Protein AF-A0A5Q2N3Y7-F1 (afdb_monomer_lite)

Organism: NCBI:txid356322

Secondary structure (DSSP, 8-state):
---TTHHHHHHHHHHHHHHHHHHHHHHHHHHHHHHHHHTT----HHHHHHHHHHH-TTS-TT---EEEETTEEEESSS------S------PPPP-

pLDDT: mean 83.98, std 19.2, range [38.09, 98.44]

Foldseek 3Di:
DPPPPVVVVVVVVVVVLLVQLVVLQQVLLVVVVVVCVVVVHDDDQVVVVVSCVVRVPPSGVVPFDWDQDPSGIATPVHGDDPPDDDDDDDDDDDDD

Sequence (96 aa):
MISIAVPTYLSFAEKIKEKACRNNCFQLEKRYEADLLLENAQHSQDRFLNFLYDYGEDICPSGGQVMYLNGQVHCNAHPIEDVGGSDGESGGVPVL

Radius of gyration: 17.52 Å; chains: 1; bounding box: 44×39×45 Å

Structure (mmCIF, N/CA/C/O backbone):
data_AF-A0A5Q2N3Y7-F1
#
_entry.id   AF-A0A5Q2N3Y7-F1
#
loop_
_atom_site.group_PDB
_atom_site.id
_atom_site.type_symbol
_atom_site.label_atom_id
_atom_site.label_alt_id
_atom_site.label_comp_id
_atom_site.label_asym_id
_atom_site.label_entity_id
_atom_site.label_seq_id
_atom_site.pdbx_PDB_ins_code
_atom_site.Cartn_x
_atom_site.Cartn_y
_atom_site.Cartn_z
_atom_site.occupancy
_atom_site.B_iso_or_equiv
_atom_site.auth_seq_id
_atom_site.auth_comp_id
_atom_site.auth_asym_id
_atom_site.auth_atom_id
_atom_site.pdbx_PDB_model_num
ATOM 1 N N . MET A 1 1 ? 31.096 1.639 -32.305 1.00 50.81 1 MET A N 1
ATOM 2 C CA . MET A 1 1 ? 31.107 2.233 -30.953 1.00 50.81 1 MET A CA 1
ATOM 3 C C . MET A 1 1 ? 30.471 1.233 -30.010 1.00 50.81 1 MET A C 1
ATOM 5 O O . MET A 1 1 ? 29.298 0.936 -30.177 1.00 50.81 1 MET A O 1
ATOM 9 N N . ILE A 1 2 ? 31.249 0.640 -29.107 1.00 54.56 2 ILE A N 1
ATOM 10 C CA . ILE A 1 2 ? 30.710 -0.240 -28.066 1.00 54.56 2 ILE A CA 1
ATOM 11 C C . ILE A 1 2 ? 30.254 0.687 -26.938 1.00 54.56 2 ILE A C 1
ATOM 13 O O . ILE A 1 2 ? 31.074 1.388 -26.349 1.00 54.56 2 ILE A O 1
ATOM 17 N N . SER A 1 3 ? 28.941 0.767 -26.711 1.00 54.22 3 SER A N 1
ATOM 18 C CA . SER A 1 3 ? 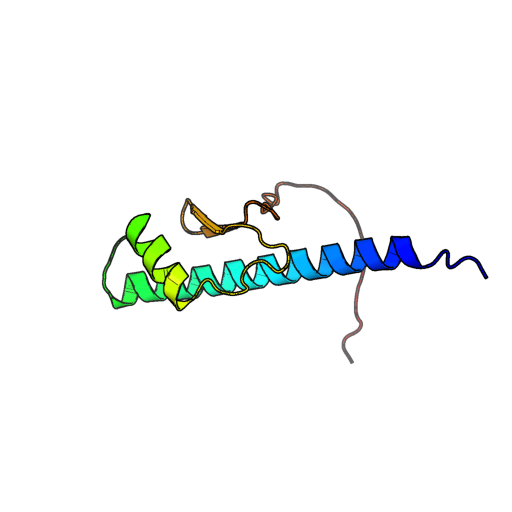28.349 1.598 -25.659 1.00 54.22 3 SER A CA 1
ATOM 19 C C . SER A 1 3 ? 28.698 1.037 -24.285 1.00 54.22 3 SER A C 1
ATOM 21 O O . SER A 1 3 ? 28.049 0.125 -23.788 1.00 54.22 3 SER A O 1
ATOM 23 N N . ILE A 1 4 ? 29.707 1.625 -23.652 1.00 54.47 4 ILE A N 1
ATOM 24 C CA . ILE A 1 4 ? 30.123 1.329 -22.271 1.00 54.47 4 ILE A CA 1
ATOM 25 C C . ILE A 1 4 ? 29.237 2.043 -21.227 1.00 54.47 4 ILE A C 1
ATOM 27 O O . ILE A 1 4 ? 29.451 1.899 -20.031 1.00 54.47 4 ILE A O 1
ATOM 31 N N . ALA A 1 5 ? 28.229 2.805 -21.670 1.00 57.38 5 ALA A N 1
ATOM 32 C CA . ALA A 1 5 ? 27.334 3.595 -20.816 1.00 57.38 5 ALA A CA 1
ATOM 33 C C . ALA A 1 5 ? 26.110 2.820 -20.280 1.00 57.38 5 ALA A C 1
ATOM 35 O O . ALA A 1 5 ? 25.340 3.349 -19.486 1.00 57.38 5 ALA A O 1
ATOM 36 N N . VAL A 1 6 ? 25.902 1.577 -20.726 1.00 60.38 6 VAL A N 1
ATOM 37 C CA . VAL A 1 6 ? 24.726 0.767 -20.358 1.00 60.38 6 VAL A CA 1
ATOM 38 C C . VAL A 1 6 ? 24.713 0.339 -18.877 1.00 60.38 6 VAL A C 1
ATOM 40 O O . VAL A 1 6 ? 23.651 0.443 -18.262 1.00 60.38 6 VAL A O 1
ATOM 43 N N . PRO A 1 7 ? 25.833 -0.092 -18.253 1.00 62.19 7 PRO A N 1
ATOM 44 C CA . PRO A 1 7 ? 25.799 -0.595 -16.876 1.00 62.19 7 PRO A CA 1
ATOM 45 C C . PRO A 1 7 ? 25.429 0.484 -15.853 1.00 62.19 7 PRO A C 1
ATOM 47 O O . PRO A 1 7 ? 24.659 0.233 -14.932 1.00 62.19 7 PRO A O 1
ATOM 50 N N . THR A 1 8 ? 25.942 1.705 -16.030 1.00 65.88 8 THR A N 1
ATOM 51 C CA . THR A 1 8 ? 25.729 2.809 -15.083 1.00 65.88 8 THR A CA 1
ATOM 52 C C . THR A 1 8 ? 24.286 3.304 -15.083 1.00 65.88 8 THR A C 1
ATOM 54 O O . THR A 1 8 ? 23.757 3.653 -14.028 1.00 65.88 8 THR A O 1
ATOM 57 N N . TYR A 1 9 ? 23.624 3.293 -16.245 1.00 71.44 9 TYR A N 1
ATOM 58 C CA . TYR A 1 9 ? 22.211 3.652 -16.356 1.00 71.44 9 TYR A CA 1
ATOM 59 C C . TYR A 1 9 ? 21.302 2.658 -15.622 1.00 71.44 9 TYR A C 1
ATOM 61 O O . TYR A 1 9 ? 20.360 3.080 -14.953 1.00 71.44 9 TYR A O 1
ATOM 69 N N . LEU A 1 10 ? 21.605 1.356 -15.689 1.00 77.44 10 LEU A N 1
ATOM 70 C CA . LEU A 1 10 ? 20.831 0.321 -14.995 1.00 77.44 10 LEU A CA 1
ATOM 71 C C . LEU A 1 10 ? 20.874 0.511 -13.474 1.00 77.44 10 LEU A C 1
ATOM 73 O O . LEU A 1 10 ? 19.822 0.589 -12.844 1.00 77.44 10 LEU A O 1
ATOM 77 N N . SER A 1 11 ? 22.064 0.711 -12.901 1.00 81.56 11 SER A N 1
ATOM 78 C CA . SER A 1 11 ? 22.205 0.950 -11.458 1.00 81.56 11 SER A CA 1
ATOM 79 C C . SER A 1 11 ? 21.524 2.244 -11.000 1.00 81.56 11 SER A C 1
ATOM 81 O O . SER A 1 11 ? 21.002 2.325 -9.889 1.00 81.56 11 SER A O 1
ATOM 83 N N . PHE A 1 12 ? 21.514 3.281 -11.841 1.00 87.88 12 PHE A N 1
ATOM 84 C CA . PHE A 1 12 ? 20.801 4.519 -11.531 1.00 87.88 12 PHE A CA 1
ATOM 85 C C . PHE A 1 12 ? 19.279 4.328 -11.570 1.00 87.88 12 PHE A C 1
ATOM 87 O O . PHE A 1 12 ? 18.573 4.804 -10.680 1.00 87.88 12 PHE A O 1
ATOM 94 N N . ALA A 1 13 ? 18.776 3.595 -12.566 1.00 89.00 13 ALA A N 1
ATOM 95 C CA . ALA A 1 13 ? 17.361 3.265 -12.672 1.00 89.00 13 ALA A CA 1
ATOM 96 C C . ALA A 1 13 ? 16.877 2.453 -11.459 1.00 89.00 13 ALA A C 1
ATOM 98 O O . ALA A 1 13 ? 15.812 2.749 -10.921 1.00 89.00 13 ALA A O 1
ATOM 99 N N . GLU A 1 14 ? 17.665 1.486 -10.985 1.00 89.75 14 GLU A N 1
ATOM 100 C CA . GLU A 1 14 ? 17.363 0.707 -9.776 1.00 89.75 14 GLU A CA 1
ATOM 101 C C . GLU A 1 14 ? 17.230 1.600 -8.536 1.00 89.75 14 GLU A C 1
ATOM 103 O O . GLU A 1 14 ? 16.204 1.551 -7.858 1.00 89.75 14 GLU A O 1
ATOM 108 N N . LYS A 1 15 ? 18.185 2.511 -8.304 1.00 90.94 15 LYS A N 1
ATOM 109 C CA . LYS A 1 15 ? 18.122 3.469 -7.183 1.00 90.94 15 LYS A CA 1
ATOM 110 C C . LYS A 1 15 ? 16.892 4.377 -7.237 1.00 90.94 15 LYS A C 1
ATOM 112 O O . LYS A 1 15 ? 16.321 4.717 -6.199 1.00 90.94 15 LYS A O 1
ATOM 117 N N . ILE A 1 16 ? 16.469 4.789 -8.436 1.00 93.75 16 ILE A N 1
ATOM 118 C CA . ILE A 1 16 ? 15.238 5.576 -8.602 1.00 93.75 16 ILE A CA 1
ATOM 119 C C . ILE A 1 16 ? 14.015 4.747 -8.211 1.00 93.75 16 ILE A C 1
ATOM 121 O O . ILE A 1 16 ? 13.170 5.247 -7.467 1.00 93.75 16 ILE A O 1
ATOM 125 N N . LYS A 1 17 ? 13.919 3.495 -8.676 1.00 94.81 17 LYS A N 1
ATOM 126 C CA . LYS A 1 17 ? 12.805 2.598 -8.329 1.00 94.81 17 LYS A CA 1
ATOM 127 C C . LYS A 1 17 ? 12.733 2.349 -6.827 1.00 94.81 17 LYS A C 1
ATOM 129 O O . LYS A 1 17 ? 11.647 2.398 -6.260 1.00 94.81 17 LYS A O 1
ATOM 134 N N . GLU A 1 18 ? 13.878 2.153 -6.185 1.00 95.06 18 GLU A N 1
ATOM 135 C CA . GLU A 1 18 ? 13.991 1.965 -4.739 1.00 95.06 18 GLU A CA 1
ATOM 136 C C . GLU A 1 18 ? 13.513 3.209 -3.969 1.00 95.06 18 GLU A C 1
ATOM 138 O O . GLU A 1 18 ? 12.693 3.113 -3.054 1.00 95.06 18 GLU A O 1
ATOM 143 N N . LYS A 1 19 ? 13.952 4.408 -4.381 1.00 95.06 19 LYS A N 1
ATOM 144 C CA . LYS A 1 19 ? 13.507 5.675 -3.779 1.00 95.06 19 LYS A CA 1
ATOM 145 C C . LYS A 1 19 ? 12.008 5.918 -3.979 1.00 95.06 19 LYS A C 1
ATOM 147 O O . LYS A 1 19 ? 11.336 6.341 -3.040 1.00 95.06 19 LYS A O 1
ATOM 152 N N . ALA A 1 20 ? 11.491 5.647 -5.176 1.00 96.12 20 ALA A N 1
ATOM 153 C CA . ALA A 1 20 ? 10.066 5.751 -5.474 1.00 96.12 20 ALA A CA 1
ATOM 154 C C . ALA A 1 20 ? 9.252 4.767 -4.625 1.00 96.12 20 ALA A C 1
ATOM 156 O O . ALA A 1 20 ? 8.291 5.17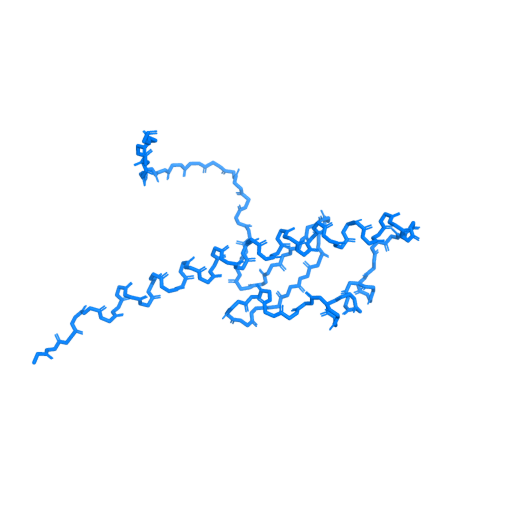7 -3.982 1.00 96.12 20 ALA A O 1
ATOM 157 N N . CYS A 1 21 ? 9.696 3.510 -4.532 1.00 97.25 21 CYS A N 1
ATOM 158 C CA . CYS A 1 21 ? 9.072 2.496 -3.688 1.00 97.25 21 CYS A CA 1
ATOM 159 C C . CYS A 1 21 ? 9.006 2.946 -2.226 1.00 97.25 21 CYS A C 1
ATOM 161 O O . CYS A 1 21 ? 7.942 2.868 -1.624 1.00 97.25 21 CYS A O 1
ATOM 163 N N . ARG A 1 22 ? 10.104 3.466 -1.660 1.00 95.94 22 ARG A N 1
ATOM 164 C CA . ARG A 1 22 ? 10.114 3.975 -0.277 1.00 95.94 22 ARG A CA 1
ATOM 165 C C . ARG A 1 22 ? 9.094 5.088 -0.053 1.00 95.94 22 ARG A C 1
ATOM 167 O O . ARG A 1 22 ? 8.340 5.039 0.914 1.00 95.94 22 ARG A O 1
ATOM 174 N N . ASN A 1 23 ? 9.047 6.071 -0.952 1.00 96.31 23 ASN A N 1
ATOM 175 C CA . ASN A 1 23 ? 8.076 7.159 -0.862 1.00 96.31 23 ASN A CA 1
ATOM 176 C C . ASN A 1 23 ? 6.632 6.645 -0.979 1.00 96.31 23 ASN A C 1
ATOM 178 O O . ASN A 1 23 ? 5.766 7.058 -0.215 1.00 96.31 23 ASN A O 1
ATOM 182 N N . ASN A 1 24 ? 6.377 5.725 -1.908 1.00 97.31 24 ASN A N 1
ATOM 183 C CA . ASN A 1 24 ? 5.050 5.154 -2.110 1.00 97.31 24 ASN A CA 1
ATOM 184 C C . ASN A 1 24 ? 4.601 4.329 -0.898 1.00 97.31 24 ASN A C 1
ATOM 186 O O . ASN A 1 24 ? 3.469 4.500 -0.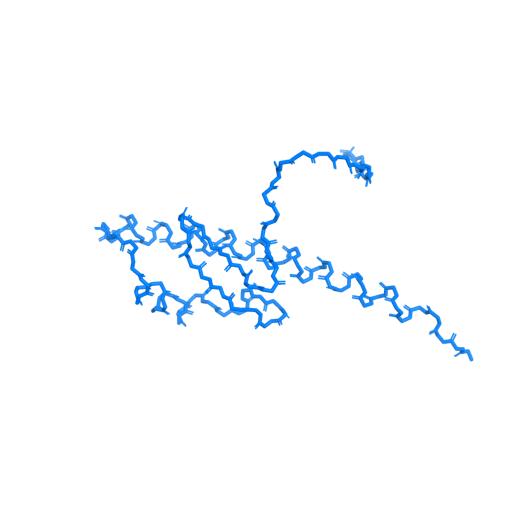455 1.00 97.31 24 ASN A O 1
ATOM 190 N N . CYS A 1 25 ? 5.484 3.508 -0.316 1.00 97.19 25 CYS A N 1
ATOM 191 C CA . CYS A 1 25 ? 5.206 2.775 0.921 1.00 97.19 25 CYS A CA 1
ATOM 192 C C . CYS A 1 25 ? 4.841 3.726 2.068 1.00 97.19 25 CYS A C 1
ATOM 194 O O . CYS A 1 25 ? 3.814 3.526 2.707 1.00 97.19 25 CYS A O 1
ATOM 196 N N . PHE A 1 26 ? 5.619 4.793 2.277 1.00 96.56 26 PHE A N 1
ATOM 197 C CA . PHE A 1 26 ? 5.333 5.792 3.313 1.00 96.56 26 PHE A CA 1
ATOM 198 C C . PHE A 1 26 ? 3.968 6.470 3.111 1.00 96.56 26 PHE A C 1
ATOM 200 O O . PHE A 1 26 ? 3.188 6.624 4.048 1.00 96.56 26 PHE A O 1
ATOM 207 N N . GLN A 1 27 ? 3.640 6.848 1.875 1.00 97.62 27 GLN A N 1
ATOM 208 C CA . GLN A 1 27 ? 2.350 7.473 1.578 1.00 97.62 27 GLN A CA 1
ATOM 209 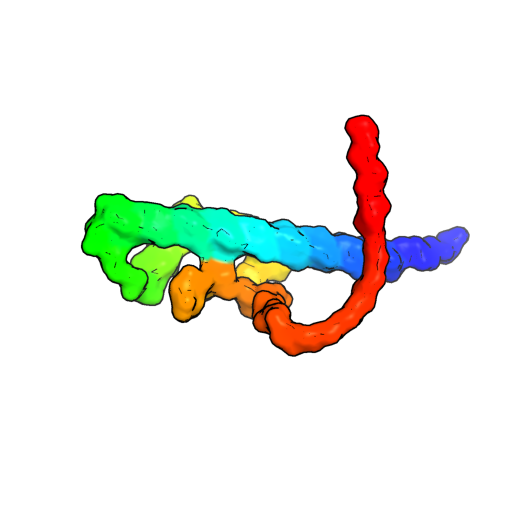C C . GLN A 1 27 ? 1.183 6.493 1.749 1.00 97.62 27 GLN A C 1
ATOM 211 O O . GLN A 1 27 ? 0.118 6.884 2.227 1.00 97.62 27 GLN A O 1
ATOM 216 N N . LEU A 1 28 ? 1.373 5.226 1.375 1.00 97.81 28 LEU A N 1
ATOM 217 C CA . LEU A 1 28 ? 0.377 4.174 1.555 1.00 97.81 28 LEU A CA 1
ATOM 218 C C . LEU A 1 28 ? 0.130 3.879 3.037 1.00 97.81 28 LEU A C 1
ATOM 220 O O . LEU A 1 28 ? -1.023 3.771 3.440 1.00 97.81 28 LEU A O 1
ATOM 224 N N . GLU A 1 29 ? 1.193 3.821 3.842 1.00 98.06 29 GLU A N 1
ATOM 225 C CA . GLU A 1 29 ? 1.126 3.686 5.301 1.00 98.06 29 GLU A CA 1
ATOM 226 C C . GLU A 1 29 ? 0.265 4.791 5.903 1.00 98.06 29 GLU A C 1
ATOM 228 O O . GLU A 1 29 ? -0.722 4.504 6.569 1.00 98.06 29 GLU A O 1
ATOM 233 N N . LYS A 1 30 ? 0.573 6.054 5.595 1.00 97.94 30 LYS A N 1
ATOM 234 C CA . LYS A 1 30 ? -0.151 7.205 6.147 1.00 97.94 30 LYS A CA 1
ATOM 235 C C . LYS A 1 30 ? -1.625 7.216 5.750 1.00 97.94 30 LYS A C 1
ATOM 237 O O . LYS A 1 30 ? -2.476 7.597 6.551 1.00 97.94 30 LYS A O 1
ATOM 242 N N . ARG A 1 31 ? -1.944 6.777 4.529 1.00 97.94 31 ARG A N 1
ATOM 243 C CA . ARG A 1 31 ? -3.337 6.612 4.089 1.00 97.94 31 ARG A CA 1
ATOM 244 C C . ARG A 1 31 ? -4.037 5.484 4.837 1.00 97.94 31 ARG A C 1
ATOM 246 O O . ARG A 1 31 ? -5.168 5.676 5.265 1.00 97.94 31 ARG A O 1
ATOM 253 N N . TYR A 1 32 ? -3.375 4.346 5.012 1.00 98.44 32 TYR A N 1
ATOM 254 C CA . TYR A 1 32 ? -3.944 3.207 5.721 1.00 98.44 32 TYR A CA 1
ATOM 255 C C . TYR A 1 32 ? -4.149 3.504 7.214 1.00 98.44 32 TYR A C 1
ATOM 257 O O . TYR A 1 32 ? -5.195 3.197 7.771 1.00 98.44 32 TYR A O 1
ATOM 265 N N . GLU A 1 33 ? -3.198 4.177 7.862 1.00 98.12 33 GLU A N 1
ATOM 266 C CA . GLU A 1 33 ? -3.353 4.663 9.238 1.00 98.12 33 GLU A CA 1
ATOM 267 C C . GLU A 1 33 ? -4.539 5.628 9.367 1.00 98.12 33 GLU A C 1
ATOM 269 O O . GLU A 1 33 ? -5.314 5.534 10.319 1.00 98.12 33 GLU A O 1
ATOM 274 N N . ALA A 1 34 ? -4.714 6.537 8.402 1.00 98.00 34 ALA A N 1
ATOM 275 C CA . ALA A 1 34 ? -5.856 7.445 8.381 1.00 98.00 34 ALA A CA 1
ATOM 276 C C . ALA A 1 34 ? -7.189 6.700 8.195 1.00 98.00 34 ALA A C 1
ATOM 278 O O . ALA A 1 34 ? -8.149 7.022 8.891 1.00 98.00 34 ALA A O 1
ATOM 279 N N . ASP A 1 35 ? -7.245 5.695 7.316 1.00 97.69 35 ASP A N 1
ATOM 280 C CA . ASP A 1 35 ? -8.412 4.819 7.132 1.00 97.69 35 ASP A CA 1
ATOM 281 C C . ASP A 1 35 ? -8.801 4.115 8.441 1.00 97.69 35 ASP A C 1
ATOM 283 O O . ASP A 1 35 ? -9.943 4.210 8.892 1.00 97.69 35 ASP A O 1
ATOM 287 N N . LEU A 1 36 ? -7.821 3.513 9.125 1.00 97.94 36 LEU A N 1
ATOM 288 C CA . LEU A 1 36 ? -8.034 2.867 10.421 1.00 97.94 36 LEU A CA 1
ATOM 289 C C . LEU A 1 36 ? -8.606 3.832 11.465 1.00 97.94 36 LEU A C 1
ATOM 291 O O . LEU A 1 36 ? -9.515 3.465 12.210 1.00 97.94 36 LEU A O 1
ATOM 295 N N . LEU A 1 37 ? -8.101 5.066 11.517 1.00 97.94 37 LEU A N 1
ATOM 296 C CA . LEU A 1 37 ? -8.597 6.087 12.441 1.00 97.94 37 LEU A CA 1
ATOM 297 C C . LEU A 1 37 ? -10.016 6.547 12.090 1.00 97.94 37 LEU A C 1
ATOM 299 O O . LEU A 1 37 ? -10.851 6.670 12.985 1.00 97.94 37 LEU A O 1
ATOM 303 N N . LEU A 1 38 ? -10.295 6.794 10.808 1.00 97.75 38 LEU A N 1
ATOM 304 C CA . LEU A 1 38 ? -11.605 7.251 10.336 1.00 97.75 38 LEU A CA 1
ATOM 305 C C . LEU A 1 38 ? -12.693 6.202 10.570 1.00 97.75 38 LEU A C 1
ATOM 307 O O . LEU A 1 38 ? -13.807 6.549 10.960 1.00 97.75 38 LEU A O 1
ATOM 311 N N . GLU A 1 39 ? -12.363 4.927 10.383 1.00 96.69 39 GLU A N 1
ATOM 312 C CA . GLU A 1 39 ? -13.288 3.818 10.608 1.00 96.69 39 GLU A CA 1
ATOM 313 C C . GLU A 1 39 ? -13.298 3.311 12.058 1.00 96.69 39 GLU A C 1
ATOM 315 O O . GLU A 1 39 ? -14.065 2.403 12.387 1.00 96.69 39 GLU A O 1
ATOM 320 N N . ASN A 1 40 ? -12.467 3.887 12.938 1.00 96.94 40 ASN A N 1
ATOM 321 C CA . ASN A 1 40 ? -12.240 3.409 14.306 1.00 96.94 40 ASN A CA 1
ATOM 322 C C . ASN A 1 40 ? -11.955 1.891 14.346 1.00 96.94 40 ASN A C 1
ATOM 324 O O . ASN A 1 40 ? -12.500 1.142 15.164 1.00 96.94 40 ASN A O 1
ATOM 328 N N . ALA A 1 41 ? -11.123 1.437 13.412 1.00 96.88 41 ALA A N 1
ATOM 329 C CA . ALA A 1 41 ? -10.802 0.042 13.180 1.00 96.88 41 ALA A CA 1
ATOM 330 C C . ALA A 1 41 ? -9.367 -0.286 13.600 1.00 96.88 41 ALA A C 1
ATOM 332 O O . ALA A 1 41 ? -8.489 0.572 13.683 1.00 96.88 41 ALA A O 1
ATOM 333 N N . GLN A 1 42 ? -9.116 -1.570 13.842 1.00 97.00 42 GLN A N 1
ATOM 334 C CA . GLN A 1 42 ? -7.766 -2.088 14.039 1.00 97.00 42 GLN A CA 1
ATOM 335 C C . GLN A 1 42 ? -7.245 -2.723 12.755 1.00 97.00 42 GLN A C 1
ATOM 337 O O . GLN A 1 42 ? -8.014 -3.206 11.919 1.00 97.00 42 GLN A O 1
ATOM 342 N N . HIS A 1 43 ? -5.921 -2.746 12.613 1.00 97.12 43 HIS A N 1
ATOM 343 C CA . HIS A 1 43 ? -5.289 -3.464 11.520 1.00 97.12 43 HIS A CA 1
ATOM 344 C C . HIS A 1 43 ? -5.612 -4.965 11.596 1.00 97.12 43 HIS A C 1
ATOM 346 O O . HIS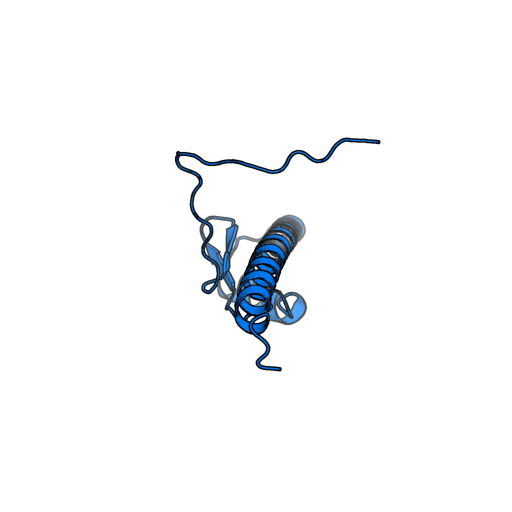 A 1 43 ? -5.486 -5.594 12.646 1.00 97.12 43 HIS A O 1
ATOM 352 N N . SER A 1 44 ? -5.958 -5.537 10.447 1.00 97.12 44 SER A N 1
ATOM 353 C CA . SER A 1 44 ? -5.908 -6.970 10.182 1.00 97.12 44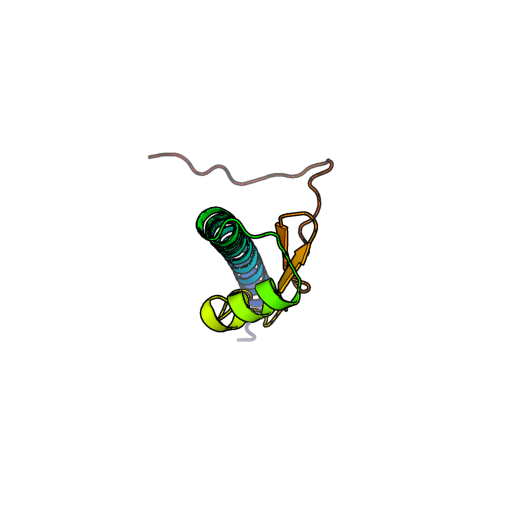 SER A CA 1
ATOM 354 C C . SER A 1 44 ? -5.314 -7.193 8.794 1.00 97.12 44 SER A C 1
ATOM 356 O O . SER A 1 44 ? -5.343 -6.297 7.943 1.00 97.12 44 SER A O 1
ATOM 358 N N . GLN A 1 45 ? -4.785 -8.391 8.551 1.00 95.81 45 GLN A N 1
ATOM 359 C CA . GLN A 1 45 ? -4.200 -8.722 7.255 1.00 95.81 45 GLN A CA 1
ATOM 360 C C . GLN A 1 45 ? -5.239 -8.640 6.128 1.00 95.81 45 GLN A C 1
ATOM 362 O O . GLN A 1 45 ? -4.964 -8.021 5.105 1.00 95.81 45 GLN A O 1
ATOM 367 N N . ASP A 1 46 ? -6.446 -9.174 6.335 1.00 96.62 46 ASP A N 1
ATOM 368 C CA . ASP A 1 46 ? -7.526 -9.126 5.339 1.00 96.62 46 ASP A CA 1
ATOM 369 C C . ASP A 1 46 ? -7.961 -7.692 5.020 1.00 96.62 46 ASP A C 1
ATOM 371 O O . ASP A 1 46 ? -8.185 -7.350 3.861 1.00 96.62 46 ASP A O 1
ATOM 375 N N . ARG A 1 47 ? -8.031 -6.819 6.035 1.00 97.12 47 ARG A N 1
ATOM 376 C CA . ARG A 1 47 ? -8.343 -5.400 5.829 1.00 97.12 47 ARG A CA 1
ATOM 377 C C . ARG A 1 47 ? -7.265 -4.722 4.995 1.00 97.12 47 ARG A C 1
ATOM 379 O O . ARG A 1 47 ? -7.597 -3.998 4.063 1.00 97.12 47 ARG A O 1
ATOM 386 N N . PHE A 1 48 ? -5.993 -4.964 5.308 1.00 98.06 48 PHE A N 1
ATOM 387 C CA . PHE A 1 48 ? -4.901 -4.389 4.531 1.00 98.06 48 PHE A CA 1
ATOM 388 C C . PHE A 1 48 ? -4.905 -4.908 3.087 1.00 98.06 48 PHE A C 1
ATOM 390 O O . PHE A 1 48 ? -4.733 -4.120 2.166 1.00 98.06 48 PHE A O 1
ATOM 397 N N . LEU A 1 49 ? -5.175 -6.198 2.864 1.00 96.69 49 LEU A N 1
ATOM 398 C CA . LEU A 1 49 ? -5.310 -6.761 1.516 1.00 96.69 49 LEU A CA 1
ATOM 399 C C . LEU A 1 49 ? -6.461 -6.120 0.729 1.00 96.69 49 LEU A C 1
ATOM 401 O O . LEU A 1 49 ? -6.275 -5.781 -0.437 1.00 96.69 49 LEU A O 1
ATOM 405 N N . ASN A 1 50 ? -7.615 -5.901 1.363 1.00 96.81 50 ASN A N 1
ATOM 406 C CA . ASN A 1 50 ? -8.727 -5.185 0.734 1.00 96.81 50 ASN A CA 1
ATOM 407 C C . ASN A 1 50 ? -8.346 -3.736 0.413 1.00 96.81 50 ASN A C 1
ATOM 409 O O . ASN A 1 50 ? -8.585 -3.270 -0.692 1.00 96.81 50 ASN A O 1
ATOM 413 N N . PHE A 1 51 ? -7.674 -3.046 1.332 1.00 97.50 51 PHE A N 1
ATOM 414 C CA . PHE A 1 51 ? -7.178 -1.692 1.098 1.00 97.50 51 PHE A CA 1
ATOM 415 C C . PHE A 1 51 ? -6.183 -1.627 -0.076 1.00 97.50 51 PHE A C 1
ATOM 417 O O . PHE A 1 51 ? -6.209 -0.689 -0.872 1.00 97.50 51 PHE A O 1
ATOM 424 N N . LEU A 1 52 ? -5.321 -2.638 -0.232 1.00 97.19 52 LEU A N 1
ATOM 425 C CA . LEU A 1 52 ? -4.405 -2.738 -1.371 1.00 97.19 52 LEU A CA 1
ATOM 426 C C . LEU A 1 52 ? -5.120 -2.953 -2.707 1.00 97.19 52 LEU A C 1
ATOM 428 O O . LEU A 1 52 ? -4.569 -2.568 -3.735 1.00 97.19 52 LEU A O 1
ATOM 432 N N . TYR A 1 53 ? -6.316 -3.539 -2.717 1.00 95.50 53 TYR A N 1
ATOM 433 C CA . TYR A 1 53 ? -7.091 -3.672 -3.950 1.00 95.50 53 TYR A CA 1
ATOM 434 C C . TYR A 1 53 ? -7.446 -2.297 -4.537 1.00 95.50 53 TYR A C 1
ATOM 436 O O . TYR A 1 53 ? -7.371 -2.112 -5.748 1.00 95.50 53 TYR A O 1
ATOM 444 N N . ASP A 1 54 ? -7.753 -1.326 -3.673 1.00 94.81 54 ASP A N 1
ATOM 445 C CA . ASP A 1 54 ? -8.162 0.020 -4.086 1.00 94.81 54 ASP A CA 1
ATOM 446 C C . ASP A 1 54 ? -6.982 0.996 -4.230 1.00 94.81 54 ASP A C 1
ATOM 448 O O . ASP A 1 54 ? -7.016 1.902 -5.065 1.00 94.81 54 ASP A O 1
ATOM 452 N N . TYR A 1 55 ? -5.930 0.834 -3.418 1.00 94.88 55 TYR A N 1
ATOM 453 C CA . TYR A 1 55 ? -4.845 1.821 -3.296 1.00 94.88 55 TYR A CA 1
ATOM 454 C C . TYR A 1 55 ? -3.433 1.260 -3.511 1.00 94.88 55 TYR A C 1
ATOM 456 O O . TYR A 1 55 ? -2.463 2.013 -3.420 1.00 94.88 55 TYR A O 1
ATOM 464 N N . GLY A 1 56 ? -3.296 -0.044 -3.756 1.00 92.62 56 GLY A N 1
ATOM 465 C CA . GLY A 1 56 ? -2.016 -0.758 -3.814 1.00 92.62 56 GLY A CA 1
ATOM 466 C C . GLY A 1 56 ? -1.375 -0.857 -5.201 1.00 92.62 56 GLY A C 1
ATOM 467 O O . GLY A 1 56 ? -0.349 -1.526 -5.338 1.00 92.62 56 GLY A O 1
ATOM 468 N N . GLU A 1 57 ? -1.944 -0.216 -6.223 1.00 93.06 57 GLU A N 1
ATOM 469 C CA . GLU A 1 57 ? -1.365 -0.188 -7.570 1.00 93.06 57 GLU A CA 1
ATOM 470 C C . GLU A 1 57 ? -0.067 0.643 -7.610 1.00 93.06 57 GLU A C 1
ATOM 472 O O . GLU A 1 57 ? 0.066 1.661 -6.930 1.00 93.06 57 GLU A O 1
ATOM 477 N N . ASP A 1 58 ? 0.916 0.182 -8.394 1.00 93.31 58 ASP A N 1
ATOM 478 C CA . ASP A 1 58 ? 2.189 0.869 -8.671 1.00 93.31 58 ASP A CA 1
ATOM 479 C C . ASP A 1 58 ? 3.007 1.315 -7.443 1.00 93.31 58 ASP A C 1
ATOM 481 O O . ASP A 1 58 ? 3.889 2.180 -7.524 1.00 93.31 58 ASP A O 1
ATOM 485 N N . ILE A 1 59 ? 2.792 0.680 -6.286 1.00 97.00 59 ILE A N 1
ATOM 486 C CA . ILE A 1 59 ? 3.548 0.997 -5.069 1.00 97.00 59 ILE A CA 1
ATOM 487 C C . ILE A 1 59 ? 5.028 0.665 -5.246 1.00 97.00 59 ILE A C 1
ATOM 489 O O . ILE A 1 59 ? 5.885 1.491 -4.932 1.00 97.00 59 ILE A O 1
ATOM 493 N N . CYS A 1 60 ? 5.338 -0.509 -5.800 1.00 97.38 60 CYS A N 1
ATOM 494 C CA . CYS A 1 60 ? 6.705 -0.910 -6.102 1.00 97.38 60 CYS A CA 1
ATOM 495 C C . CYS A 1 60 ? 6.938 -0.967 -7.621 1.00 97.38 60 CYS A C 1
ATOM 497 O O . CYS A 1 60 ? 6.501 -1.921 -8.266 1.00 97.38 60 CYS A O 1
ATOM 499 N N . PRO A 1 61 ? 7.730 -0.042 -8.196 1.00 95.81 61 PRO A N 1
ATOM 500 C CA . PRO A 1 61 ? 8.076 -0.056 -9.625 1.00 95.81 61 PRO A CA 1
ATOM 501 C C . PRO A 1 61 ? 8.899 -1.276 -10.075 1.00 95.81 61 PRO A C 1
ATOM 503 O O . PRO A 1 61 ? 9.151 -1.463 -11.267 1.00 95.81 61 PRO A O 1
ATOM 506 N N . SER A 1 62 ? 9.379 -2.076 -9.122 1.00 95.88 62 SER A N 1
ATOM 507 C CA . SER A 1 62 ? 10.084 -3.338 -9.363 1.00 95.88 62 SER A CA 1
ATOM 508 C C . SER A 1 62 ? 9.162 -4.562 -9.250 1.00 95.88 62 SER A C 1
ATOM 510 O O . SER A 1 62 ? 9.644 -5.683 -9.362 1.00 95.88 62 SER A O 1
ATOM 512 N N . GLY A 1 63 ? 7.857 -4.373 -9.012 1.00 94.88 63 GLY A N 1
ATOM 513 C CA . GLY A 1 63 ? 6.887 -5.463 -8.839 1.00 94.88 63 GLY A CA 1
ATOM 514 C C . GLY A 1 63 ? 6.957 -6.162 -7.476 1.00 94.88 63 GLY A C 1
ATOM 515 O O . GLY A 1 63 ? 6.480 -7.284 -7.330 1.00 94.88 63 GLY A O 1
ATOM 516 N N . GLY A 1 64 ? 7.583 -5.524 -6.484 1.00 95.12 64 GLY A N 1
ATOM 517 C CA . GLY A 1 64 ? 7.633 -6.029 -5.113 1.00 95.12 64 GLY A CA 1
ATOM 518 C C . GLY A 1 64 ? 6.260 -6.005 -4.442 1.00 95.12 64 GLY A C 1
ATOM 519 O O . GLY A 1 64 ? 5.439 -5.127 -4.704 1.00 95.12 64 GLY A O 1
ATOM 520 N N . GLN A 1 65 ? 6.034 -6.964 -3.551 1.00 95.12 65 GLN A N 1
ATOM 521 C CA . GLN A 1 65 ? 4.826 -7.039 -2.737 1.00 95.12 65 GLN A CA 1
ATOM 522 C C . GLN A 1 65 ? 4.999 -6.203 -1.473 1.00 95.12 65 GLN A C 1
ATOM 524 O O . GLN A 1 65 ? 6.088 -6.170 -0.888 1.00 95.12 65 GLN A O 1
ATOM 529 N N . VAL A 1 66 ? 3.911 -5.564 -1.046 1.00 96.19 66 VAL A N 1
ATOM 530 C CA . VAL A 1 66 ? 3.880 -4.767 0.178 1.00 96.19 66 VAL A CA 1
ATOM 531 C C . VAL A 1 66 ? 3.063 -5.430 1.278 1.00 96.19 66 VAL A C 1
ATOM 533 O O . VAL A 1 66 ? 2.080 -6.120 1.019 1.00 96.19 66 VAL A O 1
ATOM 536 N N . MET A 1 67 ? 3.485 -5.225 2.520 1.00 95.75 67 MET A N 1
ATOM 537 C CA . MET A 1 67 ? 2.884 -5.801 3.721 1.00 95.75 67 MET A CA 1
ATOM 538 C C . MET A 1 67 ? 2.911 -4.785 4.858 1.00 95.75 67 MET A C 1
ATOM 540 O O . MET A 1 67 ? 3.862 -4.020 4.976 1.00 95.75 67 MET A O 1
ATOM 544 N N . TYR A 1 68 ? 1.880 -4.791 5.699 1.00 96.81 68 TYR A N 1
ATOM 545 C CA . TYR A 1 68 ? 1.812 -3.936 6.879 1.00 96.81 68 TYR A CA 1
ATOM 546 C C . TYR A 1 68 ? 2.291 -4.712 8.106 1.00 96.81 68 TYR A C 1
ATOM 548 O O . TYR A 1 68 ? 1.650 -5.679 8.515 1.00 96.81 68 TYR A O 1
ATOM 556 N N . LEU A 1 69 ? 3.428 -4.319 8.671 1.00 93.31 69 LEU A N 1
ATOM 557 C CA . LEU A 1 69 ? 4.064 -4.979 9.811 1.00 93.31 69 LEU A CA 1
ATOM 558 C C . LEU A 1 69 ? 4.448 -3.919 10.839 1.00 93.31 69 LEU A C 1
ATOM 560 O O . LEU A 1 69 ? 5.026 -2.899 10.490 1.00 93.31 69 LEU A O 1
ATOM 564 N N . ASN A 1 70 ? 4.130 -4.155 12.114 1.00 90.62 70 ASN A N 1
ATOM 565 C CA . ASN A 1 70 ? 4.523 -3.278 13.227 1.00 90.62 70 ASN A CA 1
ATOM 566 C C . ASN A 1 70 ? 4.178 -1.786 13.032 1.00 90.62 70 ASN A C 1
ATOM 568 O O . ASN A 1 70 ? 4.907 -0.913 13.496 1.00 90.62 70 ASN A O 1
ATOM 572 N N . GLY A 1 71 ? 3.063 -1.490 12.359 1.00 91.50 71 GLY A N 1
ATOM 573 C CA . GLY A 1 71 ? 2.641 -0.112 12.097 1.00 91.50 71 GLY A CA 1
ATOM 574 C C . GLY A 1 71 ? 3.260 0.525 10.850 1.00 91.50 71 GLY A C 1
ATOM 575 O O . GLY A 1 71 ? 3.075 1.715 10.649 1.00 91.50 71 GLY A O 1
ATOM 576 N N . GLN A 1 72 ? 3.991 -0.233 10.029 1.00 95.25 72 GLN A N 1
ATOM 577 C CA . GLN A 1 72 ? 4.654 0.288 8.835 1.00 95.25 72 GLN A CA 1
ATOM 578 C C . GLN A 1 72 ? 4.363 -0.546 7.594 1.00 95.25 72 GLN A C 1
ATOM 580 O O . GLN A 1 72 ? 4.169 -1.762 7.669 1.00 95.25 72 GLN A O 1
ATOM 585 N N . VAL A 1 73 ? 4.372 0.100 6.427 1.00 96.62 73 VAL A N 1
ATOM 586 C CA . VAL A 1 73 ? 4.312 -0.600 5.135 1.00 96.62 73 VAL A CA 1
ATOM 587 C C . VAL A 1 73 ? 5.723 -0.972 4.681 1.00 96.62 73 VAL A C 1
ATOM 589 O O . VAL A 1 73 ? 6.542 -0.116 4.353 1.00 96.62 73 VAL A O 1
ATOM 592 N N . HIS A 1 74 ? 5.980 -2.271 4.573 1.00 95.69 74 HIS A N 1
ATOM 593 C CA . HIS A 1 74 ? 7.227 -2.842 4.076 1.00 95.69 74 HIS A CA 1
ATOM 594 C C . HIS A 1 74 ? 7.068 -3.363 2.653 1.00 95.69 74 HIS A C 1
ATOM 596 O O . HIS A 1 74 ? 6.058 -3.980 2.328 1.00 95.69 74 HIS A O 1
ATOM 602 N N . CYS A 1 75 ? 8.096 -3.178 1.824 1.00 96.62 75 CYS A N 1
ATOM 603 C CA . CYS A 1 75 ? 8.217 -3.827 0.521 1.00 96.62 75 CYS A CA 1
ATOM 604 C C . CYS A 1 75 ? 9.237 -4.964 0.606 1.00 96.62 75 CYS A C 1
ATOM 606 O O . CYS A 1 75 ? 10.351 -4.760 1.085 1.00 96.62 75 CYS A O 1
ATOM 608 N N . ASN A 1 76 ? 8.893 -6.147 0.099 1.00 95.12 76 ASN A N 1
ATOM 609 C CA . ASN A 1 76 ? 9.800 -7.298 0.126 1.00 95.12 76 ASN A CA 1
ATOM 610 C C . ASN A 1 76 ? 11.020 -7.150 -0.804 1.00 95.12 76 ASN A C 1
ATOM 612 O O . ASN A 1 76 ? 12.037 -7.798 -0.584 1.00 95.12 76 ASN A O 1
ATOM 616 N N . ALA A 1 77 ? 10.919 -6.312 -1.839 1.00 95.50 77 ALA A N 1
ATOM 617 C CA . ALA A 1 77 ? 11.989 -6.074 -2.804 1.00 95.50 77 ALA A CA 1
ATOM 618 C C . ALA A 1 77 ? 12.970 -4.979 -2.352 1.00 95.50 77 ALA A C 1
ATOM 620 O O . ALA A 1 77 ? 14.107 -4.952 -2.811 1.00 95.50 77 ALA A O 1
ATOM 621 N N . HIS A 1 78 ? 12.531 -4.078 -1.469 1.00 93.00 78 HIS A N 1
ATOM 622 C CA . HIS A 1 78 ? 13.323 -2.951 -0.975 1.00 93.00 78 HIS A CA 1
ATOM 623 C C . HIS A 1 78 ? 13.154 -2.853 0.550 1.00 93.00 78 HIS A C 1
ATOM 625 O O . HIS A 1 78 ? 12.343 -2.049 1.024 1.00 93.00 78 HIS A O 1
ATOM 631 N N . PRO A 1 79 ? 13.852 -3.704 1.324 1.00 84.38 79 PRO A N 1
ATOM 632 C CA . PRO A 1 79 ? 13.772 -3.666 2.776 1.00 84.38 79 PRO A CA 1
ATOM 633 C C . PRO A 1 79 ? 14.236 -2.301 3.292 1.00 84.38 79 PRO A C 1
ATOM 635 O O . PRO A 1 79 ? 15.175 -1.700 2.769 1.00 84.38 79 PRO A O 1
ATOM 638 N N . ILE A 1 80 ? 13.549 -1.801 4.316 1.00 78.75 80 ILE A N 1
ATOM 639 C CA . ILE A 1 80 ? 14.000 -0.623 5.048 1.00 78.75 80 ILE A CA 1
ATOM 640 C C . ILE A 1 80 ? 15.160 -1.103 5.916 1.00 78.75 80 ILE A C 1
ATOM 642 O O . ILE A 1 80 ? 14.967 -1.941 6.793 1.00 78.75 80 ILE A O 1
ATOM 646 N N . GLU A 1 81 ? 16.365 -0.624 5.633 1.00 72.44 81 GLU A N 1
ATOM 647 C CA . GLU A 1 81 ? 17.488 -0.807 6.543 1.00 72.44 81 GLU A CA 1
ATOM 648 C C . GLU A 1 81 ? 17.197 0.042 7.784 1.00 72.44 81 GLU A C 1
ATOM 650 O O . GLU A 1 81 ? 17.086 1.268 7.689 1.00 72.44 81 GLU A O 1
ATOM 655 N N . ASP A 1 82 ? 17.005 -0.603 8.938 1.00 57.56 82 ASP A N 1
ATOM 656 C CA . ASP A 1 82 ? 16.948 0.097 10.218 1.00 57.56 82 ASP A CA 1
ATOM 657 C C . ASP A 1 82 ? 18.233 0.916 10.345 1.00 57.56 82 ASP A C 1
ATOM 659 O O . ASP A 1 82 ? 19.335 0.364 10.373 1.00 57.56 82 ASP A O 1
ATOM 663 N N . VAL A 1 83 ? 18.101 2.243 10.373 1.00 52.00 83 VAL A N 1
ATOM 664 C CA . VAL A 1 83 ? 19.236 3.166 10.464 1.00 52.00 83 VAL A CA 1
ATOM 665 C C . VAL A 1 83 ? 19.814 3.089 11.878 1.00 52.00 83 VAL A C 1
ATOM 667 O O . VAL A 1 83 ? 19.567 3.930 12.738 1.00 52.00 83 VAL A O 1
ATOM 670 N N . GLY A 1 84 ? 20.587 2.036 12.114 1.00 43.22 84 GLY A N 1
ATOM 671 C CA . GLY A 1 84 ? 21.444 1.811 13.263 1.00 43.22 84 GLY A CA 1
ATOM 672 C C . GLY A 1 84 ? 22.912 1.895 12.854 1.00 43.22 84 GLY A C 1
ATOM 673 O O . GLY A 1 84 ? 23.599 0.885 12.864 1.00 43.22 84 GLY A O 1
ATOM 674 N N . GLY A 1 85 ? 23.387 3.107 12.544 1.00 43.75 85 GLY A N 1
ATOM 675 C CA . GLY A 1 85 ? 24.801 3.492 12.656 1.00 43.75 85 GLY A CA 1
ATOM 676 C C . GLY A 1 85 ? 25.773 3.181 11.498 1.00 43.75 85 GLY A C 1
ATOM 677 O O . GLY A 1 85 ? 26.006 2.033 11.145 1.00 43.75 85 GLY A O 1
ATOM 678 N N . SER A 1 86 ? 26.465 4.256 11.093 1.00 43.25 86 SER A N 1
ATOM 679 C CA . SER A 1 86 ? 27.775 4.382 10.411 1.00 43.25 86 SER A CA 1
ATOM 680 C C . SER A 1 86 ? 27.833 4.618 8.889 1.00 43.25 86 SER A C 1
ATOM 682 O O . SER A 1 86 ? 27.752 3.704 8.079 1.00 43.25 86 SER A O 1
ATOM 684 N N . ASP A 1 87 ? 28.115 5.896 8.600 1.00 46.62 87 ASP A N 1
ATOM 685 C CA . ASP A 1 87 ? 29.063 6.475 7.632 1.00 46.62 87 ASP A CA 1
ATOM 686 C C . ASP A 1 87 ? 28.843 6.442 6.112 1.00 46.62 87 ASP A C 1
ATOM 688 O O . ASP A 1 87 ? 28.883 5.406 5.456 1.00 46.62 87 ASP A O 1
ATOM 692 N N . GLY A 1 88 ? 28.865 7.663 5.549 1.00 38.09 88 GLY A N 1
ATOM 693 C CA . GLY A 1 88 ? 29.604 7.952 4.314 1.00 38.09 88 GLY A CA 1
ATOM 694 C C . GLY A 1 88 ? 28.916 8.904 3.328 1.00 38.09 88 GLY A C 1
ATOM 695 O O . GLY A 1 88 ? 28.069 8.462 2.570 1.00 38.09 88 GLY A O 1
ATOM 696 N N . GLU A 1 89 ? 29.311 10.189 3.353 1.00 47.75 89 GLU A N 1
ATOM 697 C CA . GLU A 1 89 ? 29.446 11.182 2.249 1.00 47.75 89 GLU A CA 1
ATOM 698 C C . GLU A 1 89 ? 28.700 10.917 0.910 1.00 47.75 89 GLU A C 1
ATOM 700 O O . GLU A 1 89 ? 28.807 9.859 0.312 1.00 47.75 89 GLU A O 1
ATOM 705 N N . SER A 1 90 ? 28.008 11.842 0.238 1.00 49.16 90 SER A N 1
ATOM 706 C CA . SER A 1 90 ? 28.284 13.249 -0.072 1.00 49.16 90 SER A CA 1
ATOM 707 C C . SER A 1 90 ? 27.101 13.781 -0.899 1.00 49.16 90 SER A C 1
ATOM 709 O O . SER A 1 90 ? 26.501 13.027 -1.670 1.00 49.16 90 SER A O 1
ATOM 711 N N . GLY A 1 91 ? 26.802 15.079 -0.812 1.00 45.31 91 GLY A N 1
ATOM 712 C CA . GLY A 1 91 ? 25.956 15.735 -1.814 1.00 45.31 91 GLY A CA 1
ATOM 713 C C . GLY A 1 91 ? 25.178 16.942 -1.313 1.00 45.31 91 GLY A C 1
ATOM 714 O O . GLY A 1 91 ? 23.953 16.958 -1.402 1.00 45.31 91 GLY A O 1
ATOM 715 N N . GLY A 1 92 ? 25.874 17.955 -0.792 1.00 43.06 92 GLY A N 1
ATOM 716 C CA . GLY A 1 92 ? 25.267 19.264 -0.563 1.00 43.06 92 GLY A CA 1
ATOM 717 C C . GLY A 1 92 ? 24.748 19.859 -1.876 1.00 43.06 92 GLY A C 1
ATOM 718 O O . GLY A 1 92 ? 25.472 19.908 -2.869 1.00 43.06 92 GLY A O 1
ATOM 719 N N . VAL A 1 93 ? 23.502 20.327 -1.875 1.00 51.41 93 VAL A N 1
ATOM 720 C CA . VAL A 1 93 ? 22.978 21.241 -2.897 1.00 51.41 93 VAL A CA 1
ATOM 721 C C . VAL A 1 93 ? 22.989 22.660 -2.321 1.00 51.41 93 VAL A C 1
ATOM 723 O O . VAL A 1 93 ? 22.517 22.846 -1.198 1.00 51.41 93 VAL A O 1
ATOM 726 N N . PRO A 1 94 ? 23.530 23.668 -3.030 1.00 53.44 94 PRO A N 1
ATOM 727 C CA . PRO A 1 94 ? 23.411 25.050 -2.594 1.00 53.44 94 PRO A CA 1
ATOM 728 C C . PRO A 1 94 ? 21.956 25.494 -2.761 1.00 53.44 94 PRO A C 1
ATOM 730 O O . PRO A 1 94 ? 21.331 25.247 -3.793 1.00 53.44 94 PRO A O 1
ATOM 733 N N . VAL A 1 95 ? 21.419 26.139 -1.729 1.00 52.69 95 VAL A N 1
ATOM 734 C CA . VAL A 1 95 ? 20.142 26.851 -1.812 1.00 52.69 95 VAL A CA 1
ATOM 735 C C . VAL A 1 95 ? 20.408 28.159 -2.561 1.00 52.69 95 VAL A C 1
ATOM 737 O O . VAL A 1 95 ? 21.357 28.865 -2.215 1.00 52.69 95 VAL A O 1
ATOM 740 N N . LEU A 1 96 ? 19.627 28.415 -3.616 1.00 55.50 96 LEU A N 1
ATOM 741 C CA . LEU A 1 96 ? 19.640 29.672 -4.375 1.00 55.50 96 LEU A CA 1
ATOM 742 C C . LEU A 1 96 ? 19.133 30.841 -3.526 1.00 55.50 96 LEU A C 1
ATOM 744 O O . LEU A 1 96 ? 18.148 30.630 -2.781 1.00 55.50 96 LEU A O 1
#